Protein AF-A0AAW1CEZ0-F1 (afdb_monomer)

Sequence (153 aa):
MGSNKLREDRSRVAPWKSSVRLGGGIMSSFKKASKVNQKTHRERHQPESRAHLGLLEKKKDYKFRADDYNKKQKVLKKLKILALNRNPDEFDFHMVNSKLVDGKHKDKEKPVDEDTVEQRKLMENRNLTYVAMKRTIESKKVEKLQSNLHLID

Organism: NCBI:txid488301

Structure (mmCIF, N/CA/C/O backbone):
data_AF-A0AAW1CEZ0-F1
#
_entry.id 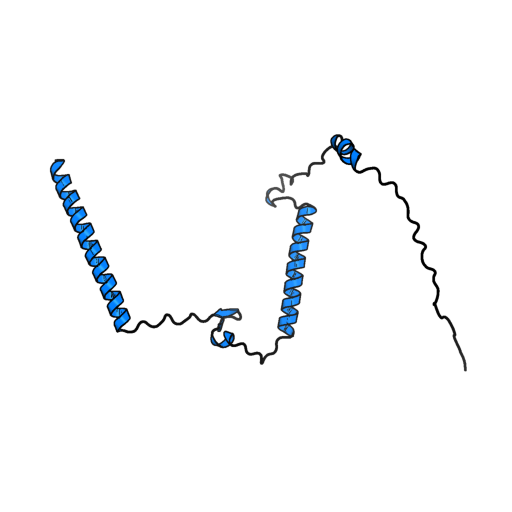  AF-A0AAW1CEZ0-F1
#
loop_
_atom_site.group_PDB
_atom_site.id
_atom_site.type_symbol
_atom_site.label_atom_id
_atom_site.label_alt_id
_atom_site.label_comp_id
_atom_site.label_asym_id
_atom_site.label_entity_id
_atom_site.label_seq_id
_atom_site.pdbx_PDB_ins_code
_atom_site.Cartn_x
_atom_site.Cartn_y
_atom_site.Cartn_z
_atom_site.occupancy
_atom_site.B_iso_or_equiv
_atom_site.auth_seq_id
_atom_site.auth_comp_id
_atom_site.auth_asym_id
_atom_site.auth_atom_id
_atom_site.pdbx_PDB_model_num
ATOM 1 N N . MET A 1 1 ? 58.402 -47.070 -4.960 1.00 42.81 1 MET A N 1
ATOM 2 C CA . MET A 1 1 ? 57.583 -46.672 -6.127 1.00 42.81 1 MET A CA 1
ATOM 3 C C . MET A 1 1 ? 57.000 -45.308 -5.788 1.00 42.81 1 MET A C 1
ATOM 5 O O . MET A 1 1 ? 56.248 -45.227 -4.836 1.00 42.81 1 MET A O 1
ATOM 9 N N . GLY A 1 2 ? 57.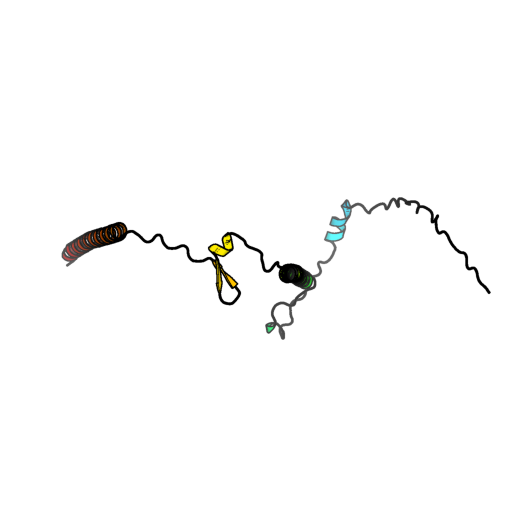588 -44.198 -6.240 1.00 40.84 2 GLY A N 1
ATOM 10 C CA . GLY A 1 2 ? 57.383 -43.638 -7.584 1.00 40.84 2 GLY A CA 1
ATOM 11 C C . GLY A 1 2 ? 56.017 -42.928 -7.601 1.00 40.84 2 GLY A C 1
ATOM 12 O O . GLY A 1 2 ? 55.016 -43.601 -7.428 1.00 40.84 2 GLY A O 1
ATOM 13 N N . SER A 1 3 ? 55.860 -41.612 -7.732 1.00 43.56 3 SER A N 1
ATOM 14 C CA . SER A 1 3 ? 56.754 -40.604 -8.287 1.00 43.56 3 SER A CA 1
ATOM 15 C C . SER A 1 3 ? 56.363 -39.206 -7.805 1.00 43.56 3 SER A C 1
ATOM 17 O O . SER A 1 3 ? 55.190 -38.851 -7.736 1.00 43.56 3 SER A O 1
ATOM 19 N N . ASN A 1 4 ? 57.401 -38.415 -7.554 1.00 44.06 4 ASN A N 1
ATOM 20 C CA . ASN A 1 4 ? 57.415 -36.959 -7.508 1.00 44.06 4 ASN A CA 1
ATOM 21 C C . ASN A 1 4 ? 56.726 -36.345 -8.743 1.00 44.06 4 ASN A C 1
ATOM 23 O O . ASN A 1 4 ? 57.045 -36.734 -9.867 1.00 44.06 4 ASN A O 1
ATOM 27 N N . LYS A 1 5 ? 55.910 -35.303 -8.552 1.00 47.91 5 LYS A N 1
ATOM 28 C CA . LYS A 1 5 ? 55.762 -34.213 -9.532 1.00 47.91 5 LYS A CA 1
ATOM 29 C C . LYS A 1 5 ? 55.701 -32.869 -8.807 1.00 47.91 5 LYS A C 1
ATOM 31 O O . LYS A 1 5 ? 54.694 -32.489 -8.226 1.00 47.91 5 LYS A O 1
ATOM 36 N N . LEU A 1 6 ? 56.845 -32.194 -8.867 1.00 42.22 6 LEU A N 1
ATOM 37 C CA . LEU A 1 6 ? 57.040 -30.759 -8.686 1.00 42.22 6 LEU A CA 1
ATOM 38 C C . LEU A 1 6 ? 56.204 -29.943 -9.687 1.00 42.22 6 LEU A C 1
ATOM 40 O O . LEU A 1 6 ? 55.842 -30.467 -10.743 1.00 42.22 6 LEU A O 1
ATOM 44 N N . ARG A 1 7 ? 56.113 -28.635 -9.389 1.00 39.53 7 ARG A N 1
ATOM 45 C CA . ARG A 1 7 ? 55.745 -27.465 -10.225 1.00 39.53 7 ARG A CA 1
ATOM 46 C C . ARG A 1 7 ? 54.382 -26.868 -9.865 1.00 39.53 7 ARG A C 1
ATOM 48 O O . ARG A 1 7 ? 53.401 -27.584 -9.770 1.00 39.53 7 ARG A O 1
ATOM 55 N N . GLU A 1 8 ? 54.218 -25.564 -9.687 1.00 45.72 8 GLU A N 1
ATOM 56 C CA . GLU A 1 8 ? 55.102 -24.417 -9.913 1.00 45.72 8 GLU A CA 1
ATOM 57 C C . GLU A 1 8 ? 54.487 -23.225 -9.167 1.00 45.72 8 GLU A C 1
ATOM 59 O O . GLU A 1 8 ? 53.291 -22.948 -9.291 1.00 45.72 8 GLU A O 1
ATOM 64 N N . ASP A 1 9 ? 55.323 -22.537 -8.397 1.00 42.41 9 ASP A N 1
ATOM 65 C CA . ASP A 1 9 ? 55.075 -21.208 -7.857 1.00 42.41 9 ASP A CA 1
ATOM 66 C C . ASP A 1 9 ? 54.857 -20.234 -9.029 1.00 42.41 9 ASP A C 1
ATOM 68 O O . ASP A 1 9 ? 55.718 -20.079 -9.896 1.00 42.41 9 ASP A O 1
ATOM 72 N N . ARG A 1 10 ? 53.672 -19.618 -9.094 1.00 43.88 10 ARG A N 1
ATOM 73 C CA . ARG A 1 10 ? 53.350 -18.535 -10.037 1.00 43.88 10 ARG A CA 1
ATOM 74 C C . ARG A 1 10 ? 53.223 -17.213 -9.293 1.00 43.88 10 ARG A C 1
ATOM 76 O O . ARG A 1 10 ? 52.228 -16.502 -9.406 1.00 43.88 10 ARG A O 1
ATOM 83 N N . SER A 1 11 ? 54.264 -16.862 -8.553 1.00 43.88 11 SER A N 1
ATOM 84 C CA . SER A 1 11 ? 54.626 -15.466 -8.353 1.00 43.88 11 SER A CA 1
ATOM 85 C C . SER A 1 11 ? 55.286 -14.921 -9.635 1.00 43.88 11 SER A C 1
ATOM 87 O O . SER A 1 11 ? 56.131 -15.569 -10.243 1.00 43.88 11 SER A O 1
ATOM 89 N N . ARG A 1 12 ? 54.897 -13.695 -10.024 1.00 50.78 12 ARG A N 1
ATOM 90 C CA . ARG A 1 12 ? 55.367 -12.876 -11.170 1.00 50.78 12 ARG A CA 1
ATOM 91 C C . ARG A 1 12 ? 54.645 -13.083 -12.508 1.00 50.78 12 ARG A C 1
ATOM 93 O O . ARG A 1 12 ? 55.136 -13.735 -13.422 1.00 50.78 12 ARG A O 1
ATOM 100 N N . VAL A 1 13 ? 53.561 -12.326 -12.685 1.00 49.22 13 VAL A N 1
ATOM 101 C CA . VAL A 1 13 ? 53.241 -11.730 -13.991 1.00 49.22 13 VAL A CA 1
ATOM 102 C C . VAL A 1 13 ? 53.205 -10.214 -13.802 1.00 49.22 13 VAL A C 1
ATOM 104 O O . VAL A 1 13 ? 52.581 -9.707 -12.875 1.00 49.22 13 VAL A O 1
ATOM 107 N N . ALA A 1 14 ? 53.994 -9.525 -14.621 1.00 49.94 14 ALA A N 1
ATOM 108 C CA . ALA A 1 14 ? 54.367 -8.120 -14.515 1.00 49.94 14 ALA A CA 1
ATOM 109 C C . ALA A 1 14 ? 53.176 -7.136 -14.450 1.00 49.94 14 ALA A C 1
ATOM 111 O O . ALA A 1 14 ? 52.118 -7.413 -15.019 1.00 49.94 14 ALA A O 1
ATOM 112 N N . PRO A 1 15 ? 53.356 -5.946 -13.842 1.00 42.59 15 PRO A N 1
ATOM 113 C CA . PRO A 1 15 ? 52.356 -4.889 -13.893 1.00 42.59 15 PRO A CA 1
ATOM 114 C C . PRO A 1 15 ? 52.172 -4.438 -15.344 1.00 42.59 15 PRO A C 1
ATOM 116 O O . PRO A 1 15 ? 53.120 -3.997 -16.002 1.00 42.59 15 PRO A O 1
ATOM 119 N N . TRP A 1 16 ? 50.945 -4.546 -15.853 1.00 39.56 16 TRP A N 1
ATOM 120 C CA . TRP A 1 16 ? 50.556 -3.902 -17.100 1.00 39.56 16 TRP A CA 1
ATOM 121 C C . TRP A 1 16 ? 50.813 -2.403 -16.963 1.00 39.56 16 TRP A C 1
ATOM 123 O O . TRP A 1 16 ? 50.104 -1.697 -16.250 1.00 39.56 16 TRP A O 1
ATOM 133 N N . LYS A 1 17 ? 51.864 -1.930 -17.640 1.00 42.78 17 LYS A N 1
ATOM 134 C CA . LYS A 1 17 ? 52.126 -0.511 -17.859 1.00 42.78 17 LYS A CA 1
ATOM 135 C C . LYS A 1 17 ? 50.842 0.105 -18.408 1.00 42.78 17 LYS A C 1
ATOM 137 O O . LYS A 1 17 ? 50.414 -0.213 -19.518 1.00 42.78 17 LYS A O 1
ATOM 142 N N . SER A 1 18 ? 50.229 0.975 -17.618 1.00 45.19 18 SER A N 1
ATOM 143 C CA . SER A 1 18 ? 49.176 1.879 -18.049 1.00 45.19 18 SER A CA 1
ATOM 144 C C . SER A 1 18 ? 49.762 2.809 -19.110 1.00 45.19 18 SER A C 1
ATOM 146 O O . SER A 1 18 ? 50.289 3.880 -18.826 1.00 45.19 18 SER A O 1
ATOM 148 N N . SER A 1 19 ? 49.697 2.380 -20.370 1.00 42.53 19 SER A N 1
ATOM 149 C CA . SER A 1 19 ? 49.794 3.301 -21.493 1.00 42.53 19 SER A CA 1
ATOM 150 C C . SER A 1 19 ? 48.592 4.229 -21.378 1.00 42.53 19 SER A C 1
ATOM 152 O O . SER A 1 19 ? 47.457 3.849 -21.680 1.00 42.53 19 SER A O 1
ATOM 154 N N . VAL A 1 20 ? 48.836 5.436 -20.867 1.00 48.59 20 VAL A N 1
ATOM 155 C CA . VAL A 1 20 ? 47.930 6.565 -21.025 1.00 48.59 20 VAL A CA 1
ATOM 156 C C . VAL A 1 20 ? 47.833 6.791 -22.526 1.00 48.59 20 VAL A C 1
ATOM 158 O O . VAL A 1 20 ? 48.641 7.492 -23.131 1.00 48.59 20 VAL A O 1
ATOM 161 N N . ARG A 1 21 ? 46.848 6.147 -23.156 1.00 45.16 21 ARG A N 1
ATOM 162 C CA . ARG A 1 21 ? 46.336 6.613 -24.433 1.00 45.16 21 ARG A CA 1
ATOM 163 C C . ARG A 1 21 ? 45.781 7.999 -24.151 1.00 45.16 21 ARG A C 1
ATOM 165 O O . ARG A 1 21 ? 44.666 8.129 -23.650 1.00 45.16 21 ARG A O 1
ATOM 172 N N . LEU A 1 22 ? 46.564 9.024 -24.479 1.00 48.22 22 LEU A N 1
ATOM 173 C CA . LEU A 1 22 ? 46.055 10.348 -24.806 1.00 48.22 22 LEU A CA 1
ATOM 174 C C . LEU A 1 22 ? 45.181 10.183 -26.054 1.00 48.22 22 LEU A C 1
ATOM 176 O O . LEU A 1 22 ? 45.574 10.480 -27.177 1.00 48.22 22 LEU A O 1
ATOM 180 N N . GLY A 1 23 ? 43.995 9.610 -25.859 1.00 43.91 23 GLY A N 1
ATOM 181 C CA . GLY A 1 23 ? 42.919 9.708 -26.815 1.00 43.91 23 GLY A CA 1
ATOM 182 C C . GLY A 1 23 ? 42.517 11.167 -26.819 1.00 43.91 23 GLY A C 1
ATOM 183 O O . GLY A 1 23 ? 41.791 11.600 -25.926 1.00 43.91 23 GLY A O 1
ATOM 184 N N . GLY A 1 24 ? 43.025 11.921 -27.794 1.00 49.88 24 GLY A N 1
ATOM 185 C CA . GLY A 1 24 ? 42.453 13.196 -28.193 1.00 49.88 24 GLY A CA 1
ATOM 186 C C . GLY A 1 24 ? 40.985 12.957 -28.520 1.00 49.88 24 GLY A C 1
ATOM 187 O O . GLY A 1 24 ? 40.632 12.557 -29.627 1.00 49.88 24 GLY A O 1
ATOM 188 N N . GLY A 1 25 ? 40.132 13.104 -27.509 1.00 52.50 25 GLY A N 1
ATOM 189 C CA . GLY A 1 25 ? 38.698 13.026 -27.667 1.00 52.50 25 GLY A CA 1
ATOM 190 C C . GLY A 1 25 ? 38.296 14.152 -28.599 1.00 52.50 25 GLY A C 1
ATOM 191 O O . GLY A 1 25 ? 38.487 15.319 -28.267 1.00 52.50 25 GLY A O 1
ATOM 192 N N . ILE A 1 26 ? 37.756 13.795 -29.765 1.00 57.16 26 ILE A N 1
ATOM 193 C CA . ILE A 1 26 ? 37.071 14.723 -30.665 1.00 57.16 26 ILE A CA 1
ATOM 194 C C . ILE A 1 26 ? 36.190 15.628 -29.801 1.00 57.16 26 ILE A C 1
ATOM 196 O O . ILE A 1 26 ? 35.283 15.142 -29.112 1.00 57.16 26 ILE A O 1
ATOM 200 N N . MET A 1 27 ? 36.528 16.921 -29.793 1.00 53.84 27 MET A N 1
ATOM 201 C CA . MET A 1 27 ? 35.955 17.914 -28.892 1.00 53.84 27 MET A CA 1
ATOM 202 C C . MET A 1 27 ? 34.427 17.809 -28.882 1.00 53.84 27 MET A C 1
ATOM 204 O O . MET A 1 27 ? 33.762 17.787 -29.921 1.00 53.84 27 MET A O 1
ATOM 208 N N . SER A 1 28 ? 33.854 17.762 -27.680 1.00 63.44 28 SER A N 1
ATOM 209 C CA . SER A 1 28 ? 32.409 17.771 -27.425 1.00 63.44 28 SER A CA 1
ATOM 210 C C . SER A 1 28 ? 31.684 18.992 -28.018 1.00 63.44 28 SER A C 1
ATOM 212 O O . SER A 1 28 ? 30.455 18.977 -28.097 1.00 63.44 28 SER A O 1
ATOM 214 N N . SER A 1 29 ? 32.427 20.007 -28.474 1.00 63.56 29 SER A N 1
ATOM 215 C CA . SER A 1 29 ? 31.938 21.256 -29.061 1.00 63.56 29 SER A CA 1
ATOM 216 C C . SER A 1 29 ? 31.234 21.076 -30.412 1.00 63.56 29 SER A C 1
ATOM 218 O O . SER A 1 29 ? 30.208 21.713 -30.639 1.00 63.56 29 SER A O 1
ATOM 220 N N . PHE A 1 30 ? 31.682 20.161 -31.281 1.00 63.28 30 PHE A N 1
ATOM 221 C CA . PHE A 1 30 ? 31.095 19.988 -32.625 1.00 63.28 30 PHE A CA 1
ATOM 222 C C . PHE A 1 30 ? 30.039 18.876 -32.728 1.00 63.28 30 PHE A C 1
ATOM 224 O O . PHE A 1 30 ? 29.390 18.727 -33.763 1.00 63.28 30 PHE A O 1
ATOM 231 N N . LYS A 1 31 ? 29.791 18.117 -31.648 1.00 67.06 31 LYS A N 1
ATOM 232 C CA . LYS A 1 31 ? 28.789 17.029 -31.637 1.00 67.06 31 LYS A CA 1
ATOM 233 C C . LYS A 1 31 ? 27.360 17.517 -31.858 1.00 67.06 31 LYS A C 1
ATOM 235 O O . LYS A 1 31 ? 26.535 16.775 -32.379 1.00 67.06 31 LYS A O 1
ATOM 240 N N . LYS A 1 32 ? 27.044 18.738 -31.421 1.00 68.12 32 LYS A N 1
ATOM 241 C CA . LYS A 1 32 ? 25.713 19.324 -31.621 1.00 68.12 32 LYS A CA 1
ATOM 242 C C . LYS A 1 32 ? 25.526 19.721 -33.083 1.00 68.12 32 LYS A C 1
ATOM 244 O O . LYS A 1 32 ? 24.539 19.305 -33.674 1.00 68.12 32 LYS A O 1
ATOM 249 N N . ALA A 1 33 ? 26.511 20.404 -33.674 1.00 72.50 33 ALA A N 1
ATOM 250 C CA . ALA A 1 33 ? 26.508 20.811 -35.080 1.00 72.50 33 ALA A CA 1
ATOM 251 C C . ALA A 1 33 ? 26.391 19.617 -36.047 1.00 72.50 33 ALA A C 1
ATOM 253 O O . ALA A 1 33 ? 25.584 19.656 -36.969 1.00 72.50 33 ALA A O 1
ATOM 254 N N . SER A 1 34 ? 27.106 18.512 -35.796 1.00 70.38 34 SER A N 1
ATOM 255 C CA . SER A 1 34 ? 26.985 17.298 -36.622 1.00 70.38 34 SER A CA 1
ATOM 256 C C . SER A 1 34 ? 25.646 16.569 -36.455 1.00 70.38 34 SER A C 1
ATOM 258 O O . SER A 1 34 ? 25.202 15.871 -37.366 1.00 70.38 34 SER A O 1
ATOM 260 N N . LYS A 1 35 ? 24.972 16.745 -35.312 1.00 71.56 35 LYS A N 1
ATOM 261 C CA . LYS A 1 35 ? 23.675 16.125 -35.024 1.00 71.56 35 LYS A CA 1
ATOM 262 C C . LYS A 1 35 ? 22.489 16.906 -35.588 1.00 71.56 35 LYS A C 1
ATOM 264 O O . LYS A 1 35 ? 21.452 16.294 -35.822 1.00 71.56 35 LYS A O 1
ATOM 269 N N . VAL A 1 36 ? 22.648 18.205 -35.864 1.00 72.81 36 VAL A N 1
ATOM 270 C CA . VAL A 1 36 ? 21.626 19.018 -36.555 1.00 72.81 36 VAL A CA 1
ATOM 271 C C . VAL A 1 36 ? 21.308 18.441 -37.940 1.00 72.81 36 VAL A C 1
ATOM 273 O O . VAL A 1 36 ? 20.149 18.413 -38.336 1.00 72.81 36 VAL A O 1
ATOM 276 N N . ASN A 1 37 ? 22.309 17.884 -38.628 1.00 77.44 37 ASN A N 1
ATOM 277 C CA . ASN A 1 37 ? 22.136 17.290 -39.958 1.00 77.44 37 ASN A CA 1
ATOM 278 C C . ASN A 1 37 ? 21.748 15.796 -39.931 1.00 77.44 37 ASN A C 1
ATOM 280 O O . ASN A 1 37 ? 21.568 15.193 -40.989 1.00 77.44 37 ASN A O 1
ATOM 284 N N . GLN A 1 38 ? 21.619 15.163 -38.756 1.00 83.12 38 GLN A N 1
ATOM 285 C CA . GLN A 1 38 ? 21.196 13.762 -38.666 1.00 83.12 38 GLN A CA 1
ATOM 286 C C . GLN A 1 38 ? 19.672 13.633 -38.717 1.00 83.12 38 GLN A C 1
ATOM 288 O O . GLN A 1 38 ? 18.948 14.216 -37.910 1.00 83.12 38 GLN A O 1
ATOM 293 N N . LYS A 1 39 ? 19.179 12.778 -39.618 1.00 85.56 39 LYS A N 1
ATOM 294 C CA . LYS A 1 39 ? 17.754 12.444 -39.698 1.00 85.56 39 LYS A CA 1
ATOM 295 C C . LYS A 1 39 ? 17.295 11.741 -38.419 1.00 85.56 39 LYS A C 1
ATOM 297 O O . LYS A 1 39 ? 17.894 10.761 -37.976 1.00 85.56 39 LYS A O 1
ATOM 302 N N . THR A 1 40 ? 16.189 12.206 -37.848 1.00 87.38 40 THR A N 1
ATOM 303 C CA . THR A 1 40 ? 15.555 11.543 -36.708 1.00 87.38 40 THR A CA 1
ATOM 304 C C . THR A 1 40 ? 14.847 10.269 -37.172 1.00 87.38 40 THR A C 1
ATOM 306 O O . THR A 1 40 ? 13.974 10.286 -38.042 1.00 87.38 40 THR A O 1
ATOM 309 N N . HIS A 1 41 ? 15.227 9.127 -36.598 1.00 88.12 41 HIS A N 1
ATOM 310 C CA . HIS A 1 41 ? 14.544 7.861 -36.852 1.00 88.12 41 HIS A CA 1
ATOM 311 C C . HIS A 1 41 ? 13.284 7.787 -35.987 1.00 88.12 41 HIS A C 1
ATOM 313 O O . HIS A 1 41 ? 13.368 7.795 -34.759 1.00 88.12 41 HIS A O 1
ATOM 319 N N . ARG A 1 42 ? 12.114 7.730 -36.630 1.00 90.94 42 ARG A N 1
ATOM 320 C CA . ARG A 1 42 ? 10.817 7.600 -35.954 1.00 90.94 42 ARG A CA 1
ATOM 321 C C . ARG A 1 42 ? 10.479 6.129 -35.739 1.00 90.94 42 ARG A C 1
ATOM 323 O O . ARG A 1 42 ? 10.764 5.282 -36.586 1.00 90.94 42 ARG A O 1
ATOM 330 N N . GLU A 1 43 ? 9.866 5.834 -34.602 1.00 90.56 43 GLU A N 1
ATOM 331 C CA . GLU A 1 43 ? 9.403 4.488 -34.275 1.00 90.56 43 GLU A CA 1
ATOM 332 C C . GLU A 1 43 ? 8.104 4.170 -35.046 1.00 90.56 43 GLU A C 1
ATOM 334 O O . GLU A 1 43 ? 7.294 5.056 -35.318 1.00 90.56 43 GLU A O 1
ATOM 339 N N . ARG A 1 44 ? 7.916 2.903 -35.441 1.00 91.75 44 ARG A N 1
ATOM 340 C CA . ARG A 1 44 ? 6.718 2.443 -36.170 1.00 91.75 44 ARG A CA 1
ATOM 341 C C . ARG A 1 44 ? 5.574 2.099 -35.210 1.00 91.75 44 ARG A C 1
ATOM 343 O O . ARG A 1 44 ? 5.827 1.528 -34.143 1.00 91.75 44 ARG A O 1
ATOM 350 N N . HIS A 1 45 ? 4.339 2.360 -35.635 1.00 93.12 45 HIS A N 1
ATOM 351 C CA . HIS A 1 45 ? 3.115 1.981 -34.921 1.00 93.12 45 HIS A CA 1
ATOM 352 C C . HIS A 1 45 ? 2.804 0.473 -35.053 1.00 93.12 45 HIS A C 1
ATOM 354 O O . HIS A 1 45 ? 3.475 -0.246 -35.797 1.00 93.12 45 HIS A O 1
ATOM 360 N N . GLN A 1 46 ? 1.829 -0.012 -34.277 1.00 95.25 46 GLN A N 1
ATOM 361 C CA . GLN A 1 46 ? 1.292 -1.378 -34.382 1.00 95.25 46 GLN A CA 1
ATOM 362 C C . GLN A 1 46 ? 0.484 -1.519 -35.687 1.00 95.25 46 GLN A C 1
ATOM 364 O O . GLN A 1 46 ? -0.305 -0.620 -35.961 1.00 95.25 46 GLN A O 1
ATOM 369 N N . PRO A 1 47 ? 0.618 -2.605 -36.477 1.00 95.81 47 PRO A N 1
ATOM 370 C CA . PRO A 1 47 ? -0.213 -2.815 -37.663 1.00 95.81 47 PRO A CA 1
ATOM 371 C C . PRO A 1 47 ? -1.707 -2.820 -37.326 1.00 95.81 47 PRO A C 1
ATOM 373 O O . PRO A 1 47 ? -2.106 -3.401 -36.316 1.00 95.81 47 PRO A O 1
ATOM 376 N N . GLU A 1 48 ? -2.530 -2.239 -38.198 1.00 94.38 48 GLU A N 1
ATOM 377 C CA . GLU A 1 48 ? -3.972 -2.058 -37.960 1.00 94.38 48 GLU A CA 1
ATOM 378 C C . GLU A 1 48 ? -4.711 -3.376 -37.701 1.00 94.38 48 GLU A C 1
ATOM 380 O O . GLU A 1 48 ? -5.519 -3.460 -36.779 1.00 94.38 48 GLU A O 1
ATOM 385 N N . SER A 1 49 ? -4.351 -4.452 -38.407 1.00 96.38 49 SER A N 1
ATOM 386 C CA . SER A 1 49 ? -4.933 -5.785 -38.188 1.00 96.38 49 SER A CA 1
ATOM 387 C C . SER A 1 49 ? -4.706 -6.334 -36.773 1.00 96.38 49 SER A C 1
ATOM 389 O O . SER A 1 49 ? -5.444 -7.204 -36.311 1.00 96.38 49 SER A O 1
ATOM 391 N N . ARG A 1 50 ? -3.696 -5.822 -36.059 1.00 95.38 50 ARG A N 1
ATOM 392 C CA . ARG A 1 50 ? -3.335 -6.199 -34.683 1.00 95.38 50 ARG A CA 1
ATOM 393 C C . ARG A 1 50 ? -3.572 -5.082 -33.670 1.00 95.38 50 ARG A C 1
ATOM 395 O O . ARG A 1 50 ? -3.115 -5.199 -32.535 1.00 95.38 50 ARG A O 1
ATOM 402 N N . ALA A 1 51 ? -4.290 -4.022 -34.041 1.00 92.81 51 ALA A N 1
ATOM 403 C CA . ALA A 1 51 ? -4.587 -2.913 -33.136 1.00 92.81 51 ALA A CA 1
ATOM 404 C C . ALA A 1 51 ? -5.353 -3.366 -31.877 1.00 92.81 51 ALA A C 1
ATOM 406 O O . ALA A 1 51 ? -5.154 -2.810 -30.800 1.00 92.81 51 ALA A O 1
ATOM 407 N N . HIS A 1 52 ? -6.150 -4.436 -31.984 1.00 95.69 52 HIS A N 1
ATOM 408 C CA . HIS A 1 52 ? -6.886 -5.038 -30.867 1.00 95.69 52 HIS A CA 1
ATOM 409 C C . HIS A 1 52 ? -5.989 -5.584 -29.736 1.00 95.69 52 HIS A C 1
ATOM 411 O O . HIS A 1 52 ? -6.462 -5.741 -28.616 1.00 95.69 52 HIS A O 1
ATOM 417 N N . LEU A 1 53 ? -4.701 -5.852 -29.996 1.00 94.50 53 LEU A N 1
ATOM 418 C CA . LEU A 1 53 ? -3.735 -6.320 -28.986 1.00 94.50 53 LEU A CA 1
ATOM 419 C C . LEU A 1 53 ? -3.131 -5.175 -28.155 1.00 94.50 53 LEU A C 1
ATOM 421 O O . LEU A 1 53 ? -2.317 -5.419 -27.265 1.00 94.50 53 LEU A O 1
ATOM 425 N N . GLY A 1 54 ? -3.498 -3.928 -28.456 1.00 93.62 54 GLY A N 1
ATOM 426 C CA . GLY A 1 54 ? -2.939 -2.740 -27.826 1.00 93.62 54 GLY A CA 1
ATOM 427 C C . GLY A 1 54 ? -1.600 -2.305 -28.427 1.00 93.62 54 GLY A C 1
ATOM 428 O O . GLY A 1 54 ? -1.244 -2.639 -29.564 1.00 93.62 54 GLY A O 1
ATOM 429 N N . LEU A 1 55 ? -0.861 -1.495 -27.663 1.00 92.69 55 LEU A N 1
ATOM 430 C CA . LEU A 1 55 ? 0.383 -0.877 -28.117 1.00 92.69 55 LEU A CA 1
ATOM 431 C C . LEU A 1 55 ? 1.482 -1.928 -28.337 1.00 92.69 55 LEU A C 1
ATOM 433 O O . LEU A 1 55 ? 1.707 -2.809 -27.509 1.00 92.69 55 LEU A O 1
ATOM 437 N N . LEU A 1 56 ? 2.216 -1.795 -29.446 1.00 95.06 56 LEU A N 1
ATOM 438 C CA . LEU A 1 56 ? 3.354 -2.660 -29.750 1.00 95.06 56 LEU A CA 1
ATOM 439 C C . LEU A 1 56 ? 4.553 -2.309 -28.867 1.00 95.06 56 LEU A C 1
ATOM 441 O O . LEU A 1 56 ? 5.250 -1.331 -29.149 1.00 95.06 56 LEU A O 1
ATOM 445 N N . GLU A 1 57 ? 4.813 -3.146 -27.864 1.00 94.38 57 GLU A N 1
ATOM 446 C CA . GLU A 1 57 ? 5.950 -3.016 -26.950 1.00 94.38 57 GLU A CA 1
ATOM 447 C C . GLU A 1 57 ? 7.277 -2.868 -27.713 1.00 94.38 57 GLU A C 1
ATOM 449 O O . GLU A 1 57 ? 7.604 -3.658 -28.608 1.00 94.38 57 GLU A O 1
ATOM 454 N N . LYS A 1 58 ? 8.066 -1.852 -27.355 1.00 95.44 58 LYS A N 1
ATOM 455 C CA . LYS A 1 58 ? 9.412 -1.629 -27.896 1.00 95.44 58 LYS A CA 1
ATOM 456 C C . LYS A 1 58 ? 10.475 -1.990 -26.869 1.00 95.44 58 LYS A C 1
ATOM 458 O O . LYS A 1 58 ? 10.210 -2.293 -25.710 1.00 95.44 58 LYS A O 1
ATOM 463 N N . LYS A 1 59 ? 11.748 -1.904 -27.272 1.00 96.00 59 LYS A N 1
ATOM 464 C CA . LYS A 1 59 ? 12.871 -2.265 -26.391 1.00 96.00 59 LYS A CA 1
ATOM 465 C C . LYS A 1 59 ? 12.907 -1.456 -25.088 1.00 96.00 59 LYS A C 1
ATOM 467 O O . LYS A 1 59 ? 13.399 -1.970 -24.087 1.00 96.00 59 LYS A O 1
ATOM 472 N N . LYS A 1 60 ? 12.441 -0.202 -25.101 1.00 96.12 60 LYS A N 1
ATOM 473 C CA . LYS A 1 60 ? 12.357 0.639 -23.896 1.00 96.12 60 LYS A CA 1
ATOM 474 C C . LYS A 1 60 ? 11.314 0.085 -22.925 1.00 96.12 60 LYS A C 1
ATOM 476 O O . LYS A 1 60 ? 11.647 -0.169 -21.774 1.00 96.12 60 LYS A O 1
ATOM 481 N N . ASP A 1 61 ? 10.121 -0.203 -23.424 1.00 97.00 61 ASP A N 1
ATOM 482 C CA . ASP A 1 61 ? 9.013 -0.765 -22.648 1.00 97.00 61 ASP A CA 1
ATOM 483 C C . ASP A 1 61 ? 9.377 -2.143 -22.074 1.00 97.00 61 ASP A C 1
ATOM 485 O O . ASP A 1 61 ? 9.197 -2.386 -20.882 1.00 97.00 61 ASP A O 1
ATOM 489 N N . TYR A 1 62 ? 10.027 -2.994 -22.880 1.00 96.81 62 TYR A N 1
ATOM 490 C CA . TYR A 1 62 ? 10.579 -4.275 -22.428 1.00 96.81 62 TYR A CA 1
ATOM 491 C C . TYR A 1 62 ? 11.517 -4.118 -21.238 1.00 96.81 62 TYR A C 1
ATOM 493 O O . TYR A 1 62 ? 11.450 -4.896 -20.289 1.00 96.81 62 TYR A O 1
ATOM 501 N N . LYS A 1 63 ? 12.419 -3.129 -21.283 1.00 98.25 63 LYS A N 1
ATOM 502 C CA . LYS A 1 63 ? 13.354 -2.886 -20.180 1.00 98.25 63 LYS A CA 1
ATOM 503 C C . LYS A 1 63 ? 12.594 -2.509 -18.913 1.00 98.25 63 LYS A C 1
ATOM 505 O O . LYS A 1 63 ? 12.847 -3.115 -17.880 1.00 98.25 63 LYS A O 1
ATOM 510 N N . PHE A 1 64 ? 11.622 -1.601 -19.005 1.00 98.00 64 PHE A N 1
ATOM 511 C CA . PHE A 1 64 ? 10.800 -1.229 -17.852 1.00 98.00 64 PHE A CA 1
ATOM 512 C C . PHE A 1 64 ? 10.035 -2.423 -17.274 1.00 98.00 64 PHE A C 1
ATOM 514 O O . PHE A 1 64 ? 10.055 -2.633 -16.061 1.00 98.00 64 PHE A O 1
ATOM 521 N N . ARG A 1 65 ? 9.430 -3.252 -18.130 1.00 98.00 65 ARG A N 1
ATOM 522 C CA . ARG A 1 65 ? 8.715 -4.463 -17.712 1.00 98.00 65 ARG A CA 1
ATOM 523 C C . ARG A 1 65 ? 9.643 -5.498 -17.072 1.00 98.00 65 ARG A C 1
ATOM 525 O O . ARG A 1 65 ? 9.304 -6.072 -16.039 1.00 98.00 65 ARG A O 1
ATOM 532 N N . ALA A 1 66 ? 10.815 -5.734 -17.659 1.00 98.31 66 ALA A N 1
ATOM 533 C CA . ALA A 1 66 ? 11.804 -6.665 -17.124 1.00 98.31 66 ALA A CA 1
ATOM 534 C C . ALA A 1 66 ? 12.356 -6.189 -15.771 1.00 98.31 66 ALA A C 1
ATOM 536 O O . ALA A 1 66 ? 12.502 -6.990 -14.848 1.00 98.31 66 ALA A O 1
ATOM 537 N N . ASP A 1 67 ? 12.623 -4.891 -15.630 1.00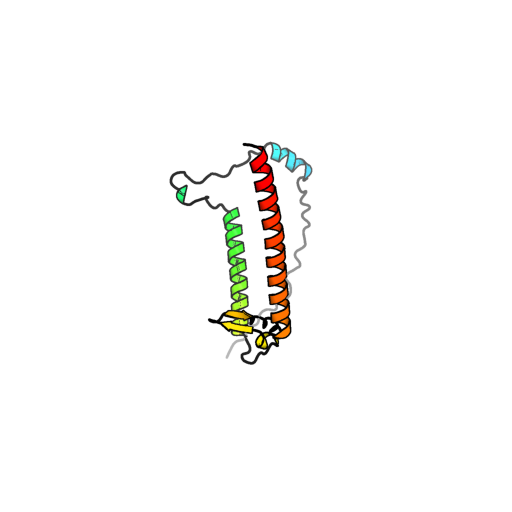 98.31 67 ASP A N 1
ATOM 538 C CA . ASP A 1 67 ? 13.107 -4.305 -14.382 1.00 98.31 67 ASP A CA 1
ATOM 539 C C . ASP A 1 67 ? 12.056 -4.394 -13.270 1.00 98.31 67 ASP A C 1
ATOM 541 O O . ASP A 1 67 ? 12.392 -4.775 -12.147 1.00 98.31 67 ASP A O 1
ATOM 545 N N . ASP A 1 68 ? 10.788 -4.101 -13.569 1.00 98.50 68 ASP A N 1
ATOM 546 C CA . ASP A 1 68 ? 9.674 -4.274 -12.629 1.00 98.50 68 ASP A CA 1
ATOM 547 C C . ASP A 1 68 ? 9.518 -5.739 -12.189 1.00 98.50 68 ASP A C 1
ATOM 549 O O . ASP A 1 68 ? 9.503 -6.034 -10.989 1.00 98.50 68 ASP A O 1
ATOM 553 N N . TYR A 1 69 ? 9.508 -6.676 -13.142 1.00 98.56 69 TYR A N 1
ATOM 554 C CA . TYR A 1 69 ? 9.448 -8.107 -12.846 1.00 98.56 69 TYR A CA 1
ATOM 555 C C . TYR A 1 69 ? 10.606 -8.542 -11.940 1.00 98.56 69 TYR A C 1
ATOM 557 O O . TYR A 1 69 ? 10.392 -9.164 -10.899 1.00 98.56 69 TYR A O 1
ATOM 565 N N . ASN A 1 70 ? 11.837 -8.153 -12.278 1.00 98.38 70 ASN A N 1
ATOM 566 C CA . ASN A 1 70 ? 13.019 -8.495 -11.494 1.00 98.38 70 ASN A CA 1
ATOM 567 C C . ASN A 1 70 ? 12.984 -7.885 -10.086 1.00 98.38 70 ASN A C 1
ATOM 569 O O . ASN A 1 70 ? 13.427 -8.528 -9.132 1.00 98.38 70 ASN A O 1
ATOM 573 N N . LYS A 1 71 ? 12.450 -6.667 -9.920 1.00 98.44 71 LYS A N 1
ATOM 574 C CA . LYS A 1 71 ? 12.235 -6.059 -8.596 1.00 98.44 71 LYS A CA 1
ATOM 575 C C . LYS A 1 71 ? 11.249 -6.884 -7.771 1.00 98.44 71 LYS A C 1
ATOM 577 O O . LYS A 1 71 ? 11.575 -7.247 -6.641 1.00 98.44 71 LYS A O 1
ATOM 582 N N . LYS A 1 72 ? 10.100 -7.250 -8.345 1.00 98.50 72 LYS A N 1
ATOM 583 C CA . LYS A 1 72 ? 9.085 -8.084 -7.678 1.00 98.50 72 LYS A CA 1
ATOM 584 C C . LYS A 1 72 ? 9.644 -9.454 -7.290 1.00 98.50 72 LYS A C 1
ATOM 586 O O . LYS A 1 72 ? 9.504 -9.865 -6.142 1.00 98.50 72 LYS A O 1
ATOM 591 N N . GLN A 1 73 ? 10.371 -10.116 -8.189 1.00 98.38 73 GLN A N 1
ATOM 592 C CA . GLN A 1 73 ? 11.011 -11.406 -7.905 1.00 98.38 73 GLN A CA 1
ATOM 593 C C . GLN A 1 73 ? 12.050 -11.316 -6.780 1.00 98.38 73 GLN A C 1
ATOM 595 O O . GLN A 1 73 ? 12.105 -12.188 -5.913 1.00 98.38 73 GLN A O 1
ATOM 600 N N . LYS A 1 74 ? 12.847 -10.240 -6.735 1.00 98.31 74 LYS A N 1
ATOM 601 C CA . LYS A 1 74 ? 13.787 -10.002 -5.627 1.00 98.31 74 LYS A CA 1
ATOM 602 C C . LYS A 1 74 ? 13.064 -9.856 -4.287 1.00 98.31 74 LYS A C 1
ATOM 604 O O . LYS A 1 74 ? 13.534 -10.414 -3.299 1.00 98.31 74 LYS A O 1
ATOM 609 N N . VAL A 1 75 ? 11.941 -9.136 -4.247 1.00 98.38 75 VAL A N 1
ATOM 610 C CA . VAL A 1 75 ? 11.127 -8.982 -3.028 1.00 98.38 75 VAL A CA 1
ATOM 611 C C . VAL A 1 75 ? 10.545 -10.327 -2.596 1.00 98.38 75 VAL A C 1
ATOM 613 O O . VAL A 1 75 ? 10.742 -10.724 -1.451 1.00 98.38 75 VAL A O 1
ATOM 616 N N . LEU A 1 76 ? 9.928 -11.076 -3.512 1.00 98.25 76 LEU A N 1
ATOM 617 C CA . LEU A 1 76 ? 9.365 -12.399 -3.220 1.00 98.25 76 LEU A CA 1
ATOM 618 C C . LEU A 1 76 ? 10.422 -13.376 -2.694 1.00 98.25 76 LEU A C 1
ATOM 620 O O . LEU A 1 76 ? 10.174 -14.088 -1.723 1.00 98.25 76 LEU A O 1
ATOM 624 N N . LYS A 1 77 ? 11.628 -13.374 -3.275 1.00 98.25 77 LYS A N 1
ATOM 625 C CA . LYS A 1 77 ? 12.737 -14.206 -2.790 1.00 98.25 77 LYS A CA 1
ATOM 626 C C . LYS A 1 77 ? 13.129 -13.853 -1.354 1.00 98.25 77 LYS A C 1
ATOM 628 O O . LYS A 1 77 ? 13.347 -14.758 -0.555 1.00 98.25 77 LYS A O 1
ATOM 633 N N . LYS A 1 78 ? 13.200 -12.560 -1.017 1.00 98.25 78 LYS A N 1
ATOM 634 C CA . LYS A 1 78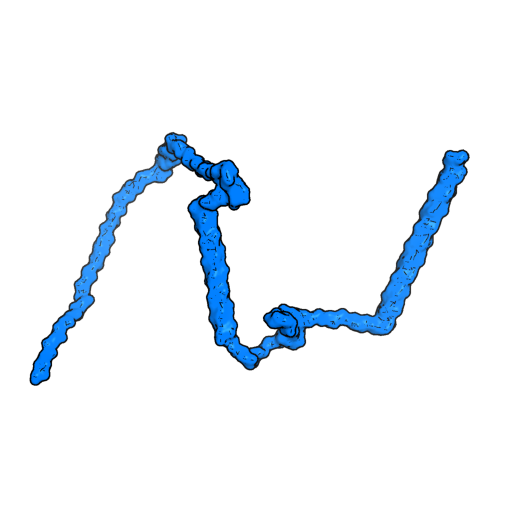 ? 13.486 -12.111 0.355 1.00 98.25 78 LYS A CA 1
ATOM 635 C C . LYS A 1 78 ? 12.386 -12.541 1.324 1.00 98.25 78 LYS A C 1
ATOM 637 O O . LYS A 1 78 ? 12.703 -13.122 2.353 1.00 98.25 78 LYS A O 1
ATOM 642 N N . LEU A 1 79 ? 11.118 -12.325 0.969 1.00 97.69 79 LEU A N 1
ATOM 643 C CA . LEU A 1 79 ? 9.975 -12.742 1.788 1.00 97.69 79 LEU A CA 1
ATOM 644 C C . LEU A 1 79 ? 9.961 -14.256 2.020 1.00 97.69 79 LEU A C 1
ATOM 646 O O . LEU A 1 79 ? 9.708 -14.692 3.135 1.00 97.69 79 LEU A O 1
ATOM 650 N N . LYS A 1 80 ? 10.308 -15.059 1.006 1.00 97.88 80 LYS A N 1
ATOM 651 C CA . LYS A 1 80 ? 10.420 -16.516 1.145 1.00 97.88 80 LYS A CA 1
ATOM 652 C C . LYS A 1 80 ? 11.500 -16.920 2.150 1.00 97.88 80 LYS A C 1
ATOM 654 O O . LYS A 1 80 ? 11.267 -17.813 2.952 1.00 97.88 80 LYS A O 1
ATOM 659 N N . ILE A 1 81 ? 12.665 -16.272 2.114 1.00 97.81 81 ILE A N 1
ATOM 660 C CA . ILE A 1 81 ? 13.749 -16.540 3.073 1.00 97.81 81 ILE A CA 1
ATOM 661 C C . ILE A 1 81 ? 13.317 -16.144 4.490 1.00 97.81 81 ILE A C 1
ATOM 663 O O . ILE A 1 81 ? 13.513 -16.921 5.415 1.00 97.81 81 ILE A O 1
ATOM 667 N N . LEU A 1 82 ? 12.688 -14.976 4.655 1.00 96.31 82 LEU A N 1
ATOM 668 C CA . LEU A 1 82 ? 12.170 -14.528 5.951 1.00 96.31 82 LEU A CA 1
ATOM 669 C C . LEU A 1 82 ? 11.107 -15.485 6.505 1.00 96.31 82 LEU A C 1
ATOM 671 O O . LEU A 1 82 ? 11.159 -15.829 7.677 1.00 96.31 82 LEU A O 1
ATOM 675 N N . ALA A 1 83 ? 10.191 -15.960 5.658 1.00 95.25 83 ALA A N 1
ATOM 676 C CA . ALA A 1 83 ? 9.169 -16.924 6.055 1.00 95.25 83 ALA A CA 1
ATOM 677 C C . ALA A 1 83 ? 9.764 -18.285 6.458 1.00 95.25 83 ALA A C 1
ATOM 679 O O . ALA A 1 83 ? 9.280 -18.898 7.402 1.00 95.25 83 ALA A O 1
ATOM 680 N N . LEU A 1 84 ? 10.816 -18.750 5.769 1.00 96.44 84 LEU A N 1
ATOM 681 C CA . LEU A 1 84 ? 11.518 -19.996 6.111 1.00 96.44 84 LEU A CA 1
ATOM 682 C C . LEU A 1 84 ? 12.307 -19.887 7.419 1.00 96.44 84 LEU A C 1
ATOM 684 O O . LEU A 1 84 ? 12.384 -20.855 8.163 1.00 96.44 84 LEU A O 1
ATOM 688 N N . ASN A 1 85 ? 12.881 -18.716 7.692 1.00 95.94 85 ASN A N 1
ATOM 689 C CA . ASN A 1 85 ? 13.681 -18.455 8.888 1.00 95.94 85 ASN A CA 1
ATOM 690 C C . ASN A 1 85 ? 12.845 -17.922 10.067 1.00 95.94 85 ASN A C 1
ATOM 692 O O . ASN A 1 85 ? 13.419 -17.411 11.028 1.00 95.94 85 ASN A O 1
ATOM 696 N N . ARG A 1 86 ? 11.509 -17.977 9.993 1.00 94.88 86 ARG A N 1
ATOM 697 C CA . ARG A 1 86 ? 10.629 -17.490 11.059 1.00 94.88 86 ARG A CA 1
ATOM 698 C C . ARG A 1 86 ? 10.794 -18.348 12.316 1.00 94.88 86 ARG A C 1
ATOM 700 O O . ARG A 1 86 ? 10.694 -19.571 12.245 1.00 94.88 86 ARG A O 1
ATOM 707 N N . ASN A 1 87 ? 10.975 -17.699 13.465 1.00 95.69 87 ASN A N 1
ATOM 708 C CA . ASN A 1 87 ? 10.950 -18.368 14.761 1.00 95.69 87 ASN A CA 1
ATOM 709 C C . ASN A 1 87 ? 9.483 -18.628 15.175 1.00 95.69 87 ASN A C 1
ATOM 711 O O . ASN A 1 87 ? 8.716 -17.667 15.255 1.00 95.69 87 ASN A O 1
ATOM 715 N N . PRO A 1 88 ? 9.057 -19.883 15.419 1.00 92.56 88 PRO A N 1
ATOM 716 C CA . PRO A 1 88 ? 7.688 -20.176 15.848 1.00 92.56 88 PRO A CA 1
ATOM 717 C C . PRO A 1 88 ? 7.327 -19.546 17.200 1.00 92.56 88 PRO A C 1
ATOM 719 O O . PRO A 1 88 ? 6.161 -19.213 17.402 1.00 92.56 88 PRO A O 1
ATOM 722 N N . ASP A 1 89 ? 8.314 -19.319 18.068 1.00 94.62 89 ASP A N 1
ATOM 723 C CA . ASP A 1 89 ? 8.115 -18.804 19.427 1.00 94.62 89 ASP A CA 1
ATOM 724 C C . ASP A 1 89 ? 8.256 -17.273 19.518 1.00 94.62 89 ASP A C 1
ATOM 726 O O . ASP A 1 89 ? 8.327 -16.709 20.611 1.00 94.62 89 ASP A O 1
ATOM 730 N N . GLU A 1 90 ? 8.344 -16.566 18.383 1.00 93.31 90 GLU A N 1
ATOM 731 C CA . GLU A 1 90 ? 8.459 -15.107 18.401 1.00 93.31 90 GLU A CA 1
ATOM 732 C C . GLU A 1 90 ? 7.170 -14.434 18.891 1.00 93.31 90 GLU A C 1
ATOM 734 O O . GLU A 1 90 ? 6.063 -14.764 18.457 1.00 93.31 90 GLU A O 1
ATOM 739 N N . PHE A 1 91 ? 7.332 -13.447 19.773 1.00 94.19 91 PHE A N 1
ATOM 740 C CA . PHE A 1 91 ? 6.239 -12.647 20.310 1.00 94.19 91 PHE A CA 1
ATOM 741 C C . PHE A 1 91 ? 6.533 -11.153 20.146 1.00 94.19 91 PHE A C 1
ATOM 743 O O . PHE A 1 91 ? 7.541 -10.648 20.640 1.00 94.19 91 PHE A O 1
ATOM 750 N N . ASP A 1 92 ? 5.619 -10.448 19.481 1.00 92.25 92 ASP A N 1
ATOM 751 C CA . ASP A 1 92 ? 5.560 -8.987 19.424 1.00 92.25 92 ASP A CA 1
ATOM 752 C C . ASP A 1 92 ? 4.316 -8.519 20.194 1.00 92.25 92 ASP A C 1
ATOM 754 O O . ASP A 1 92 ? 3.245 -9.118 20.076 1.00 92.25 92 ASP A O 1
ATOM 758 N N . PHE A 1 93 ? 4.414 -7.429 20.955 1.00 92.69 93 PHE A N 1
ATOM 759 C CA . PHE A 1 93 ? 3.284 -6.870 21.703 1.00 92.69 93 PHE A CA 1
ATOM 760 C C . PHE A 1 93 ? 2.081 -6.517 20.805 1.00 92.69 93 PHE A C 1
ATOM 762 O O . PHE A 1 93 ? 0.935 -6.587 21.252 1.00 92.69 93 PHE A O 1
ATOM 769 N N . HIS A 1 94 ? 2.300 -6.224 19.518 1.00 89.94 94 HIS A N 1
ATOM 770 C CA . HIS A 1 94 ? 1.226 -5.994 18.545 1.00 89.94 94 HIS A CA 1
ATOM 771 C C . HIS A 1 94 ? 0.404 -7.256 18.237 1.00 89.94 94 HIS A C 1
ATOM 773 O O . HIS A 1 94 ? -0.729 -7.153 17.761 1.00 89.94 94 HIS A O 1
ATOM 779 N N . MET A 1 95 ? 0.910 -8.455 18.547 1.00 89.94 95 MET A N 1
ATOM 780 C CA . MET A 1 95 ? 0.150 -9.706 18.422 1.00 89.94 95 MET A CA 1
ATOM 781 C C . MET A 1 95 ? -1.042 -9.758 19.389 1.00 89.94 95 MET A C 1
ATOM 783 O O . MET A 1 95 ? -2.033 -10.419 19.094 1.00 89.94 95 MET A O 1
ATOM 787 N N . VAL A 1 96 ? -1.007 -9.013 20.502 1.00 89.81 96 VAL A N 1
ATOM 788 C CA . VAL A 1 96 ? -2.137 -8.909 21.446 1.00 89.81 96 VAL A CA 1
ATOM 789 C C . VAL A 1 96 ? -3.325 -8.181 20.810 1.00 89.81 96 VAL A C 1
ATOM 791 O O . VAL A 1 96 ? -4.480 -8.575 20.994 1.00 89.81 96 VAL A O 1
ATOM 794 N N . ASN A 1 97 ? -3.037 -7.153 20.010 1.00 89.94 97 ASN A N 1
ATOM 795 C CA . ASN A 1 97 ? -4.029 -6.283 19.378 1.00 89.94 97 ASN A CA 1
ATOM 796 C C . ASN A 1 97 ? -4.334 -6.661 17.925 1.00 89.94 97 ASN A C 1
ATOM 798 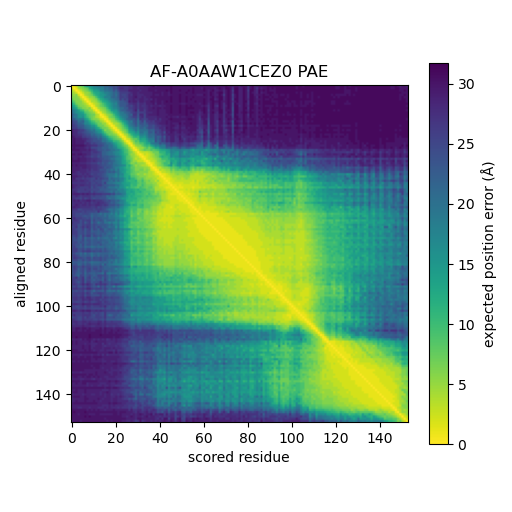O O . ASN A 1 97 ? -5.158 -6.010 17.295 1.00 89.94 97 ASN A O 1
ATOM 802 N N . SER A 1 98 ? -3.716 -7.709 17.385 1.00 91.06 98 SER A N 1
ATOM 803 C CA . SER A 1 98 ? -3.989 -8.215 16.039 1.00 91.06 98 SER A CA 1
ATOM 804 C C . SER A 1 98 ? -4.542 -9.637 16.093 1.00 91.06 98 SER A C 1
ATOM 806 O O . SER A 1 98 ? -4.452 -10.340 17.099 1.00 91.06 98 SER A O 1
ATOM 808 N N . LYS A 1 99 ? -5.212 -10.052 15.022 1.00 90.44 99 LYS A N 1
ATOM 809 C CA . LYS A 1 99 ? -5.747 -11.402 14.844 1.00 90.44 99 LYS A CA 1
ATOM 810 C C . LYS A 1 99 ? -5.425 -11.905 13.444 1.00 90.44 99 LYS A C 1
ATOM 812 O O . LYS A 1 99 ? -5.372 -11.133 12.487 1.00 90.44 99 LYS A O 1
ATOM 817 N N . LEU A 1 100 ? -5.230 -13.211 13.315 1.00 90.88 100 LEU A N 1
ATOM 818 C CA . LEU A 1 100 ? -5.090 -13.861 12.018 1.00 90.88 100 LEU A CA 1
ATOM 819 C C . LEU A 1 100 ? -6.482 -14.279 11.532 1.00 90.88 100 LEU A C 1
ATOM 821 O O . LEU A 1 100 ? -7.159 -15.055 12.198 1.00 90.88 100 LEU A O 1
ATOM 825 N N . VAL A 1 101 ? -6.922 -13.752 10.389 1.00 90.94 101 VAL A N 1
ATOM 826 C CA . VAL A 1 101 ? -8.195 -14.119 9.747 1.00 90.94 101 VAL A CA 1
ATOM 827 C C . VAL A 1 101 ? -7.871 -14.626 8.349 1.00 90.94 101 VAL A C 1
ATOM 829 O O . VAL A 1 101 ? -7.268 -13.895 7.563 1.00 90.94 101 VAL A O 1
ATOM 832 N N . ASP A 1 102 ? -8.213 -15.881 8.058 1.00 91.12 102 ASP A N 1
ATOM 833 C CA . ASP A 1 102 ? -7.918 -16.554 6.781 1.00 91.12 102 ASP A CA 1
ATOM 834 C C . ASP A 1 102 ? -6.432 -16.480 6.376 1.00 91.12 102 ASP A C 1
ATOM 836 O O . ASP A 1 102 ? -6.079 -16.267 5.215 1.00 91.12 102 ASP A O 1
ATOM 840 N N . GLY A 1 103 ? -5.532 -16.580 7.361 1.00 87.81 103 GLY A N 1
ATOM 841 C CA . GLY A 1 103 ? -4.085 -16.497 7.140 1.00 87.81 103 GLY A CA 1
ATOM 842 C C . GLY A 1 103 ? -3.548 -15.086 6.863 1.00 87.81 103 GLY A C 1
ATOM 843 O O . GLY A 1 103 ? -2.369 -14.943 6.549 1.00 87.81 103 GLY A O 1
ATOM 844 N N . LYS A 1 104 ? -4.370 -14.035 6.989 1.00 91.06 104 LYS A N 1
ATOM 845 C CA . LYS A 1 104 ? -3.946 -12.630 6.874 1.00 91.06 104 LYS A CA 1
ATOM 846 C C . LYS A 1 104 ? -4.060 -11.922 8.220 1.00 91.06 104 LYS A C 1
ATOM 848 O O . LYS A 1 104 ? -5.078 -12.039 8.903 1.00 91.06 104 LYS A O 1
ATOM 853 N N . HIS A 1 105 ? -3.027 -11.169 8.592 1.00 90.50 105 HIS A N 1
ATOM 854 C CA . HIS A 1 105 ? -3.068 -10.332 9.789 1.00 90.50 105 HIS A CA 1
ATOM 855 C C . HIS A 1 105 ? -4.064 -9.191 9.589 1.00 90.50 105 HIS A C 1
ATOM 857 O O . HIS A 1 105 ? -4.001 -8.461 8.599 1.00 90.50 105 HIS A O 1
ATOM 863 N N . LYS A 1 106 ? -4.989 -9.061 10.535 1.00 90.94 106 LYS A N 1
ATOM 864 C CA . LYS A 1 106 ? -5.898 -7.929 10.661 1.00 90.94 106 LYS A CA 1
ATOM 865 C C . LYS A 1 106 ? -5.778 -7.388 12.072 1.00 90.94 106 LYS A C 1
ATOM 867 O O . LYS A 1 106 ? -5.777 -8.163 13.031 1.00 90.94 106 LYS A O 1
ATOM 872 N N . ASP A 1 107 ? -5.716 -6.075 12.200 1.00 90.25 107 ASP A N 1
ATOM 873 C CA . ASP A 1 107 ? -5.793 -5.449 13.511 1.00 90.25 107 ASP A CA 1
ATOM 874 C C . ASP A 1 107 ? -7.176 -5.714 14.108 1.00 90.25 107 ASP A C 1
ATOM 876 O O . ASP A 1 107 ? -8.187 -5.794 13.398 1.00 90.25 107 ASP A O 1
ATOM 880 N N . LYS A 1 108 ? -7.226 -5.924 15.422 1.00 85.50 108 LYS A N 1
ATOM 881 C CA . LYS A 1 108 ? -8.495 -5.919 16.137 1.00 85.50 108 LYS A CA 1
ATOM 882 C C . LYS A 1 108 ? -9.030 -4.498 16.052 1.00 85.50 108 LYS A C 1
ATOM 884 O O . LYS A 1 108 ? -8.290 -3.533 16.251 1.00 85.50 108 LYS A O 1
ATOM 889 N N . GLU A 1 109 ? -10.313 -4.379 15.739 1.00 80.94 109 GLU A N 1
ATOM 890 C CA . GLU A 1 109 ? -10.992 -3.102 15.884 1.00 80.94 109 GLU A CA 1
ATOM 891 C C . GLU A 1 109 ? -10.812 -2.666 17.333 1.00 80.94 109 GLU A C 1
ATOM 893 O O . GLU A 1 109 ? -11.014 -3.459 18.261 1.00 80.94 109 GLU A O 1
ATOM 898 N N . LYS A 1 110 ? -10.340 -1.431 17.518 1.00 75.50 110 LYS A N 1
ATOM 899 C CA . LYS A 1 110 ? -10.316 -0.845 18.851 1.00 75.50 110 LYS A CA 1
ATOM 900 C C . LYS A 1 110 ? -11.751 -0.909 19.365 1.00 75.50 110 LYS A C 1
ATOM 902 O O . LYS A 1 110 ? -12.649 -0.581 18.581 1.00 75.50 110 LYS A O 1
ATOM 907 N N . PRO A 1 111 ? -11.980 -1.335 20.618 1.00 70.75 111 PRO A N 1
ATOM 908 C CA . PRO A 1 111 ? -13.293 -1.146 21.201 1.00 70.75 111 PRO A CA 1
ATOM 909 C C . PRO A 1 111 ? -13.624 0.333 21.012 1.00 70.75 111 PRO A C 1
ATOM 911 O O . PRO A 1 111 ? -12.819 1.200 21.359 1.00 70.75 111 PRO A O 1
ATOM 914 N N . VAL A 1 112 ? -14.747 0.612 20.349 1.00 69.69 112 VAL A N 1
ATOM 915 C CA . VAL A 1 112 ? -15.359 1.934 20.458 1.00 69.69 112 VAL A CA 1
ATOM 916 C C . VAL A 1 112 ? -15.520 2.118 21.954 1.00 69.69 112 VAL A C 1
ATOM 918 O O . VAL A 1 112 ? -16.085 1.216 22.574 1.00 69.69 112 VAL A O 1
ATOM 921 N N . ASP A 1 113 ? -14.932 3.174 22.524 1.00 70.12 113 ASP A N 1
ATOM 922 C CA . ASP A 1 113 ? -15.087 3.466 23.948 1.00 70.12 113 ASP A CA 1
ATOM 923 C C . ASP A 1 113 ? -16.571 3.291 24.259 1.00 70.12 113 ASP A C 1
ATOM 925 O O . ASP A 1 113 ? -17.410 3.970 23.661 1.00 70.12 113 ASP A O 1
ATOM 929 N N . GLU A 1 114 ? -16.915 2.266 25.044 1.00 67.50 114 GLU A N 1
ATOM 930 C CA . GLU A 1 114 ? -18.314 1.971 25.301 1.00 67.50 114 GLU A CA 1
ATOM 931 C C . GLU A 1 114 ? -18.837 3.151 26.104 1.00 67.50 114 GLU A C 1
ATOM 933 O O . GLU A 1 114 ? -18.568 3.262 27.301 1.00 67.50 114 GLU A O 1
ATOM 938 N N . ASP A 1 115 ? -19.529 4.065 25.418 1.00 73.81 115 ASP A N 1
ATOM 939 C CA . ASP A 1 115 ? -20.104 5.242 26.045 1.00 73.81 115 ASP A CA 1
ATOM 940 C C . ASP A 1 115 ? -20.880 4.773 27.273 1.00 73.81 115 ASP A C 1
ATOM 942 O O . ASP A 1 115 ? -21.746 3.892 27.192 1.00 73.81 115 ASP A O 1
ATOM 946 N N . THR A 1 116 ? -20.577 5.363 28.425 1.00 83.75 116 THR A N 1
ATOM 947 C CA . THR A 1 116 ? -21.329 5.098 29.649 1.00 83.75 116 THR A CA 1
ATOM 948 C C . THR A 1 116 ? -22.811 5.340 29.355 1.00 83.75 116 THR A C 1
ATOM 950 O O . THR A 1 116 ? -23.158 6.203 28.546 1.00 83.75 116 THR A O 1
ATOM 953 N N . VAL A 1 117 ? -23.718 4.616 30.015 1.00 83.25 117 VAL A N 1
ATOM 954 C CA . VAL A 1 117 ? -25.172 4.777 29.808 1.00 83.25 117 VAL A CA 1
ATOM 955 C C . VAL A 1 117 ? -25.597 6.255 29.870 1.00 83.25 117 VAL A C 1
ATOM 957 O O . VAL A 1 117 ? -26.411 6.699 29.064 1.00 83.25 117 VAL A O 1
ATOM 960 N N . GLU A 1 118 ? -24.992 7.034 30.767 1.00 83.88 118 GLU A N 1
ATOM 961 C CA . GLU A 1 118 ? -25.219 8.477 30.893 1.00 83.88 118 GLU A CA 1
ATOM 962 C C . GLU A 1 118 ? -24.695 9.293 29.697 1.00 83.88 118 GLU A C 1
ATOM 964 O O . GLU A 1 118 ? -25.371 10.213 29.235 1.00 83.88 118 GLU A O 1
ATOM 969 N N . GLN A 1 119 ? -23.540 8.933 29.130 1.00 84.88 119 GLN A N 1
ATOM 970 C CA . GLN A 1 119 ? -23.010 9.562 27.914 1.00 84.88 119 GLN A CA 1
ATOM 971 C C . GLN A 1 119 ? -23.915 9.278 26.710 1.00 84.88 119 GLN A C 1
ATOM 973 O O . GLN A 1 119 ? -24.217 10.196 25.948 1.00 84.88 119 GLN A O 1
ATOM 978 N N . ARG A 1 120 ? -24.443 8.050 26.590 1.00 86.25 120 ARG A N 1
ATOM 979 C CA . ARG A 1 120 ? -25.418 7.702 25.543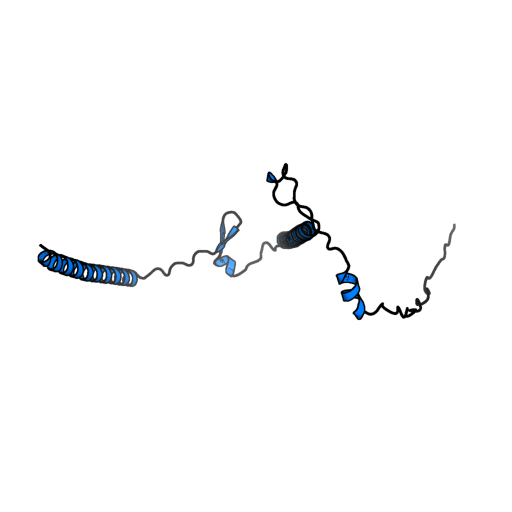 1.00 86.25 120 ARG A CA 1
ATOM 980 C C . ARG A 1 120 ? -26.689 8.542 25.642 1.00 86.25 120 ARG A C 1
ATOM 982 O O . ARG A 1 120 ? -27.072 9.174 24.661 1.00 86.25 120 ARG A O 1
ATOM 989 N N . LYS A 1 121 ? -27.288 8.635 26.834 1.00 88.31 121 LYS A N 1
ATOM 990 C CA . LYS A 1 121 ? -28.477 9.476 27.071 1.00 88.31 121 LYS A CA 1
ATOM 991 C C . LYS A 1 121 ? -28.213 10.950 26.755 1.00 88.31 121 LYS A C 1
ATOM 993 O O . LYS A 1 121 ? -29.061 11.619 26.171 1.00 88.31 121 LYS A O 1
ATOM 998 N N . LEU A 1 122 ? -27.040 11.474 27.119 1.00 91.19 122 LEU A N 1
ATOM 999 C CA . LEU A 1 122 ? -26.657 12.851 26.798 1.00 91.19 122 LEU A CA 1
ATOM 1000 C C . LEU A 1 122 ? -26.573 13.076 25.280 1.00 91.19 122 LEU A C 1
ATOM 1002 O O . LEU A 1 122 ? -27.062 14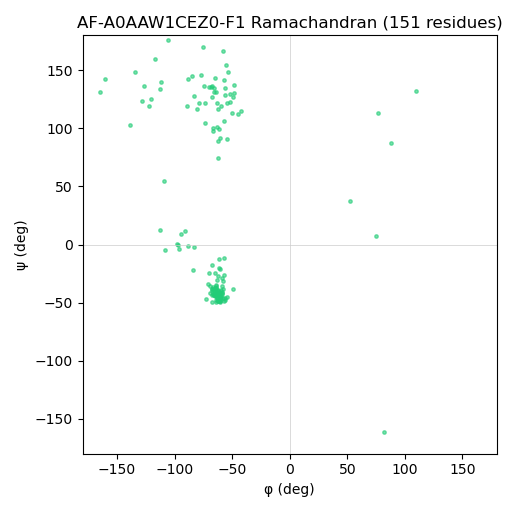.092 24.779 1.00 91.19 122 LEU A O 1
ATOM 1006 N N . MET A 1 123 ? -25.995 12.125 24.544 1.00 87.56 123 MET A N 1
ATOM 1007 C CA . MET A 1 123 ? -25.906 12.175 23.083 1.00 87.56 123 MET A CA 1
ATOM 1008 C C . MET A 1 123 ? -27.284 12.074 22.417 1.00 87.56 123 MET A C 1
ATOM 1010 O O . MET A 1 123 ? -27.584 12.849 21.507 1.00 87.56 123 MET A O 1
ATOM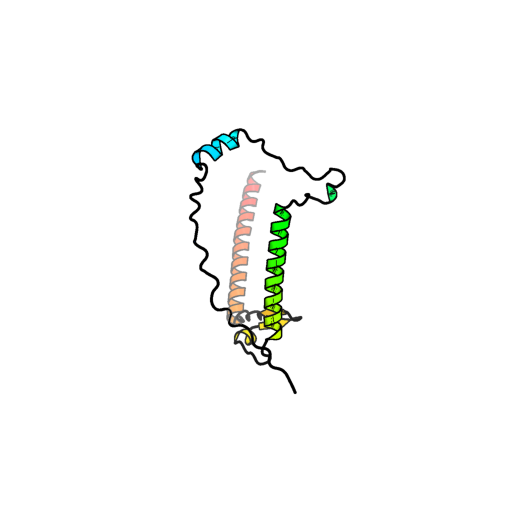 1014 N N . GLU A 1 124 ? -28.157 11.192 22.903 1.00 90.31 124 GLU A N 1
ATOM 1015 C CA . GLU A 1 124 ? -29.548 11.085 22.448 1.00 90.31 124 GLU A CA 1
ATOM 1016 C C . GLU A 1 124 ? -30.325 12.386 22.690 1.00 90.31 124 GLU A C 1
ATOM 1018 O O . GLU A 1 124 ? -30.952 12.913 21.768 1.00 90.31 124 GLU A O 1
ATOM 1023 N N . ASN A 1 125 ? -30.209 12.977 23.882 1.00 92.88 125 ASN A N 1
ATOM 1024 C CA . ASN A 1 125 ? -30.822 14.268 24.204 1.00 92.88 125 ASN A CA 1
ATOM 1025 C C . ASN A 1 125 ? -30.309 15.393 23.290 1.00 92.88 125 ASN A C 1
ATOM 1027 O O . ASN A 1 125 ? -31.088 16.224 22.809 1.00 92.88 125 ASN A O 1
ATOM 1031 N N . ARG A 1 126 ? -29.005 15.417 22.989 1.00 91.19 126 ARG A N 1
ATOM 1032 C CA . ARG A 1 126 ? -28.418 16.376 22.041 1.00 91.19 126 ARG A CA 1
ATOM 1033 C C . ARG A 1 126 ? -28.989 16.205 20.630 1.00 91.19 126 ARG A C 1
ATOM 1035 O O . ARG A 1 126 ? -29.270 17.195 19.957 1.00 91.19 126 ARG A O 1
ATOM 1042 N N . ASN A 1 127 ? -29.210 14.969 20.192 1.00 92.44 127 ASN A N 1
ATOM 1043 C CA . ASN A 1 127 ? -29.830 14.698 18.897 1.00 92.44 127 ASN A CA 1
ATOM 1044 C C . ASN A 1 127 ? -31.300 15.136 18.870 1.00 92.44 127 ASN A C 1
ATOM 1046 O O . ASN A 1 127 ? -31.722 15.799 17.923 1.00 92.44 127 ASN A O 1
ATOM 1050 N N . LEU A 1 128 ? -32.067 14.844 19.925 1.00 95.06 128 LEU A N 1
ATOM 1051 C CA . LEU A 1 128 ? -33.470 15.255 20.039 1.00 95.06 128 LEU A CA 1
ATOM 1052 C C . LEU A 1 128 ? -33.625 16.778 20.008 1.00 95.06 128 LEU A C 1
ATOM 1054 O O . LEU A 1 128 ? -34.445 17.306 19.255 1.00 95.06 128 LEU A O 1
ATOM 1058 N N . THR A 1 129 ? -32.803 17.493 20.776 1.00 95.38 129 THR A N 1
ATOM 1059 C CA . THR A 1 129 ? -32.805 18.965 20.795 1.00 95.38 129 THR A CA 1
ATOM 1060 C C . THR A 1 129 ? -32.428 19.556 19.436 1.00 95.38 129 THR A C 1
ATOM 1062 O O . THR A 1 129 ? -33.087 20.490 18.974 1.00 95.38 129 THR A O 1
ATOM 1065 N N . TYR A 1 130 ? -31.438 18.985 18.743 1.00 96.25 130 TYR A N 1
ATOM 1066 C CA . TYR A 1 130 ? -31.071 19.408 17.391 1.00 96.25 130 TYR A CA 1
ATOM 1067 C C . TYR A 1 130 ? -32.213 19.207 16.387 1.00 96.25 130 TYR A C 1
ATOM 1069 O O . TYR A 1 130 ? -32.536 20.122 15.626 1.00 96.25 130 TYR A O 1
ATOM 1077 N N . VAL A 1 131 ? -32.855 18.036 16.398 1.00 97.12 131 VAL A N 1
ATOM 1078 C CA . VAL A 1 131 ? -33.984 17.730 15.506 1.00 97.12 131 VAL A CA 1
ATOM 1079 C C . VAL A 1 131 ? -35.173 18.648 15.797 1.00 97.12 131 VAL A C 1
ATOM 1081 O O . VAL A 1 131 ? -35.759 19.196 14.864 1.00 97.12 131 VAL A O 1
ATOM 1084 N N . ALA A 1 132 ? -35.494 18.895 17.070 1.00 96.81 132 ALA A N 1
ATOM 1085 C CA . ALA A 1 132 ? -36.551 19.828 17.460 1.00 96.81 132 ALA A CA 1
ATOM 1086 C C . ALA A 1 132 ? -36.254 21.264 16.992 1.00 96.81 132 ALA A C 1
ATOM 1088 O O . ALA A 1 132 ? -37.117 21.928 16.413 1.00 96.81 132 ALA A O 1
ATOM 1089 N N . MET A 1 133 ? -35.014 21.731 17.163 1.00 97.06 133 MET A N 1
ATOM 1090 C CA . MET A 1 133 ? -34.572 23.030 16.653 1.00 97.06 133 MET A CA 1
ATOM 1091 C C . MET A 1 133 ? -34.705 23.103 15.125 1.00 97.06 133 MET A C 1
ATOM 1093 O O . MET A 1 133 ? -35.238 24.078 14.600 1.00 97.06 133 MET A O 1
ATOM 1097 N N . LYS A 1 134 ? -34.273 22.072 14.388 1.00 97.56 134 LYS A N 1
ATOM 1098 C CA . LYS A 1 134 ? -34.427 22.037 12.927 1.00 97.56 134 LYS A CA 1
ATOM 1099 C C . LYS A 1 134 ? -35.890 22.051 12.505 1.00 97.56 134 LYS A C 1
ATOM 1101 O O . LYS A 1 134 ? -36.237 22.828 11.622 1.00 97.56 134 LYS A O 1
ATOM 1106 N N . ARG A 1 135 ? -36.755 21.295 13.184 1.00 97.31 135 ARG A N 1
ATOM 1107 C CA . ARG A 1 135 ? -38.202 21.316 12.943 1.00 97.31 135 ARG A CA 1
ATOM 1108 C C . ARG A 1 135 ? -38.778 22.724 13.091 1.00 97.31 135 ARG A C 1
ATOM 1110 O O . ARG A 1 135 ? -39.492 23.163 12.202 1.00 97.31 135 ARG A O 1
ATOM 1117 N N . THR A 1 136 ? -38.447 23.449 14.163 1.00 97.38 136 THR A N 1
ATOM 1118 C CA . THR A 1 136 ? -38.976 24.814 14.366 1.00 97.38 136 THR A CA 1
ATOM 1119 C C . THR A 1 136 ? -38.476 25.807 13.318 1.00 97.38 136 THR A C 1
ATOM 1121 O O . THR A 1 136 ? -39.250 26.645 12.858 1.00 97.38 136 THR A O 1
ATOM 1124 N N . ILE A 1 137 ? -37.209 25.707 12.903 1.00 97.56 137 ILE A N 1
ATOM 1125 C CA . ILE A 1 137 ? -36.651 26.536 11.826 1.00 97.56 137 ILE A CA 1
ATOM 1126 C C . ILE A 1 137 ? -37.385 26.273 10.507 1.00 97.56 137 ILE A C 1
ATOM 1128 O O . ILE A 1 137 ? -37.791 27.225 9.841 1.00 97.56 137 ILE A O 1
ATOM 1132 N N . GLU A 1 138 ? -37.563 25.006 10.127 1.00 97.00 138 GLU A N 1
ATOM 1133 C CA . GLU A 1 138 ? -38.247 24.659 8.879 1.00 97.00 138 GLU A CA 1
ATOM 1134 C C . GLU A 1 138 ? -39.738 25.023 8.923 1.00 97.00 138 GLU A C 1
ATOM 1136 O O . GLU A 1 138 ? -40.237 25.597 7.960 1.00 97.00 138 GLU A O 1
ATOM 1141 N N . SER A 1 139 ? -40.434 24.819 10.048 1.00 96.81 139 SER A N 1
ATOM 1142 C CA . SER A 1 139 ? -41.827 25.267 10.211 1.00 96.81 139 SER A CA 1
ATOM 1143 C C . SER A 1 139 ? -41.978 26.777 10.002 1.00 96.81 139 SER A C 1
ATOM 1145 O O . SER A 1 139 ? -42.822 27.195 9.217 1.00 96.81 139 SER A O 1
ATOM 1147 N N . LYS A 1 140 ? -41.103 27.600 10.596 1.00 96.25 140 LYS A N 1
ATOM 1148 C CA . LYS A 1 140 ? -41.129 29.062 10.394 1.00 96.25 140 LYS A CA 1
ATOM 1149 C C . LYS A 1 140 ? -40.846 29.470 8.947 1.00 96.25 140 LYS A C 1
ATOM 1151 O O . LYS A 1 140 ? -41.395 30.457 8.460 1.00 96.25 140 LYS A O 1
ATOM 1156 N N . LYS A 1 141 ? -39.970 28.740 8.247 1.00 95.75 141 LYS A N 1
ATOM 1157 C CA . LYS A 1 141 ? -39.727 28.976 6.816 1.00 95.75 141 LYS A CA 1
ATOM 1158 C C . LYS A 1 141 ? -40.971 28.658 5.991 1.00 95.75 141 LYS A C 1
ATOM 1160 O O . LYS A 1 141 ? -41.304 29.447 5.113 1.00 95.75 141 LYS A O 1
ATOM 1165 N N . VAL A 1 142 ? -41.652 27.547 6.283 1.00 95.12 142 VAL A N 1
ATOM 1166 C CA . VAL A 1 142 ? -42.906 27.165 5.616 1.00 95.12 142 VAL A CA 1
ATOM 1167 C C . VAL A 1 142 ? -43.982 28.225 5.841 1.00 95.12 142 VAL A C 1
ATOM 1169 O O . VAL A 1 142 ? -44.551 28.700 4.865 1.00 95.12 142 VAL A O 1
ATOM 1172 N N . GLU A 1 143 ? -44.191 28.669 7.082 1.00 94.06 143 GLU A N 1
ATOM 1173 C CA . GLU A 1 143 ? -45.153 29.733 7.414 1.00 94.06 143 GLU A CA 1
ATOM 1174 C C . GLU A 1 143 ? -44.874 31.023 6.630 1.00 94.06 143 GLU A C 1
ATOM 1176 O O . GLU A 1 143 ? -45.779 31.593 6.026 1.00 94.06 143 G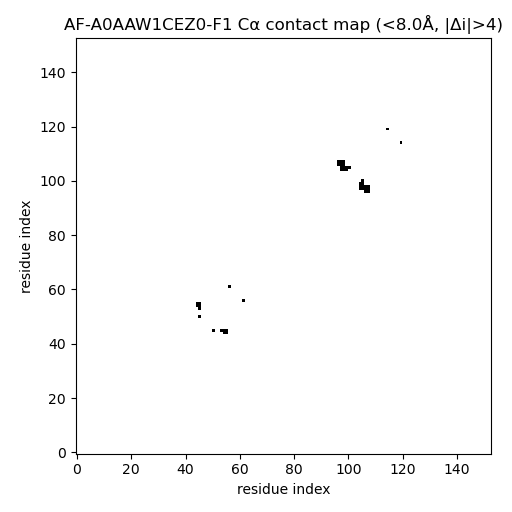LU A O 1
ATOM 1181 N N . LYS A 1 144 ? -43.606 31.455 6.566 1.00 92.19 144 LYS A N 1
ATOM 1182 C CA . LYS A 1 144 ? -43.205 32.650 5.807 1.00 92.19 144 LYS A CA 1
ATOM 1183 C C . LYS A 1 144 ? -43.431 32.500 4.297 1.00 92.19 144 LYS A C 1
ATOM 1185 O O . LYS A 1 144 ? -43.773 33.467 3.621 1.00 92.19 144 LYS A O 1
ATOM 1190 N N . LEU A 1 145 ? -43.205 31.307 3.747 1.00 92.06 145 LEU A N 1
ATOM 1191 C CA . LEU A 1 145 ? -43.468 31.032 2.332 1.00 92.06 145 LEU A CA 1
ATOM 1192 C C . LEU A 1 145 ? -44.973 31.022 2.040 1.00 92.06 145 LEU A C 1
ATOM 1194 O O . LEU A 1 145 ? -45.389 31.610 1.048 1.00 92.06 145 LEU A O 1
ATOM 1198 N N . GLN A 1 146 ? -45.785 30.430 2.920 1.00 90.19 146 GLN A N 1
ATOM 1199 C CA . GLN A 1 146 ? -47.247 30.434 2.811 1.00 90.19 146 GLN A CA 1
ATOM 1200 C C . GLN A 1 146 ? -47.828 31.849 2.926 1.00 90.19 146 GLN A C 1
ATOM 1202 O O . GLN A 1 146 ? -48.680 32.220 2.124 1.00 90.19 146 GLN A O 1
ATOM 1207 N N . SER A 1 147 ? -47.338 32.676 3.858 1.00 87.62 147 SER A N 1
ATOM 1208 C CA . SER A 1 147 ? -47.801 34.065 3.988 1.00 87.62 147 SER A CA 1
ATOM 1209 C C . SER A 1 147 ? -47.476 34.907 2.755 1.00 87.62 147 SER A C 1
ATOM 1211 O O . SER A 1 147 ? -48.278 35.743 2.358 1.00 87.62 147 SER A O 1
ATOM 1213 N N . ASN A 1 148 ? -46.311 34.688 2.139 1.00 83.19 148 ASN A N 1
ATOM 1214 C CA . ASN A 1 148 ? -45.946 35.365 0.895 1.00 83.19 148 ASN A CA 1
ATOM 1215 C C . ASN A 1 148 ? -46.766 34.860 -0.300 1.00 83.19 148 ASN A C 1
ATOM 1217 O O . ASN A 1 148 ? -47.067 35.645 -1.191 1.00 83.19 148 ASN A O 1
ATOM 1221 N N . LEU A 1 149 ? -47.122 33.572 -0.325 1.00 84.38 149 LEU A N 1
ATOM 1222 C CA . LEU A 1 149 ? -47.954 32.992 -1.380 1.00 84.38 149 LEU A CA 1
ATOM 1223 C C . LEU A 1 149 ? -49.351 33.627 -1.403 1.00 84.38 149 LEU A C 1
ATOM 1225 O O . LEU A 1 149 ? -49.830 33.979 -2.471 1.00 84.38 149 LEU A O 1
ATOM 1229 N N . HIS A 1 150 ? -49.946 33.870 -0.230 1.00 70.50 150 HIS A N 1
ATOM 1230 C CA . HIS A 1 150 ? -51.238 34.558 -0.106 1.00 70.50 150 HIS A CA 1
ATOM 1231 C C . HIS A 1 150 ? -51.256 36.005 -0.642 1.00 70.50 150 HIS A C 1
ATOM 1233 O O . HIS A 1 150 ? -52.332 36.576 -0.762 1.00 70.50 150 HIS A O 1
ATOM 1239 N N . LEU A 1 151 ? -50.099 36.613 -0.939 1.00 65.31 151 LEU A N 1
ATOM 1240 C CA . LEU A 1 151 ? -49.989 37.964 -1.514 1.00 65.31 151 LEU A CA 1
ATOM 1241 C C . LEU A 1 151 ? -49.818 37.963 -3.046 1.00 65.31 151 LEU A C 1
ATOM 1243 O O . LEU A 1 151 ? -49.647 39.032 -3.630 1.00 65.31 151 LEU A O 1
ATOM 1247 N N . ILE A 1 152 ? -49.781 36.784 -3.679 1.00 63.69 152 ILE A N 1
ATOM 1248 C CA . ILE A 1 152 ? -49.557 36.606 -5.126 1.00 63.69 152 ILE A CA 1
ATOM 1249 C C . ILE A 1 152 ? -50.845 36.155 -5.856 1.00 63.69 152 ILE A C 1
ATOM 1251 O O . ILE A 1 152 ? -50.849 36.124 -7.086 1.00 63.69 152 ILE A O 1
ATOM 1255 N N . ASP A 1 153 ? -51.933 35.887 -5.123 1.00 48.69 153 ASP A N 1
ATOM 1256 C CA . ASP A 1 153 ? -53.285 35.661 -5.671 1.00 48.69 153 ASP A CA 1
ATOM 1257 C C . ASP A 1 153 ? -54.083 36.969 -5.825 1.00 48.69 153 ASP A C 1
ATOM 1259 O O . ASP A 1 153 ? -54.030 37.819 -4.902 1.00 48.69 153 ASP A O 1
#

pLDDT: mean 81.65, std 19.09, range [39.53, 98.56]

Radius of gyration: 40.5 Å; Cα contacts (8 Å, |Δi|>4): 21; chains: 1; bounding box: 111×85×71 Å

Nearest PDB structures (foldseek):
  7mq9-assembly1_SY  TM=8.666E-01  e=8.837E-10  Homo sapiens
  6rxt-assembly1_UK  TM=7.861E-01  e=1.614E-06  Thermochaetoides thermophila
  7ajt-assembly1_UK  TM=8.527E-01  e=2.357E-04  Saccharomyces cerevisiae S288C
  7d5s-assembly1_5D  TM=8.239E-01  e=5.725E-04  Saccharomyces cerevisiae S288C

Solvent-accessible surface area (backbone atoms only — not comparable to full-atom values): 10016 Å² total; per-residue (Å²): 134,85,81,90,80,86,87,77,88,84,78,86,79,78,83,79,78,80,77,79,73,81,69,80,67,78,61,80,78,53,57,61,68,63,49,71,77,51,83,82,85,78,86,81,81,57,58,74,97,50,46,90,77,47,82,66,80,47,76,68,54,49,48,56,53,52,51,52,52,52,51,53,52,54,51,52,54,51,52,51,52,51,64,71,68,56,65,91,85,70,82,58,82,65,59,79,53,33,45,75,56,97,89,40,85,40,72,54,77,72,77,70,79,77,65,51,73,68,54,48,52,52,53,51,51,52,50,51,52,50,51,53,51,51,51,53,55,51,52,54,52,49,52,54,51,52,59,55,50,69,71,74,113

Mean predicted aligned error: 16.41 Å

Secondary structure (DSSP, 8-state):
---------------------------TTSHHHHHHTSPPPPPPPPPGGGGGG-S---HHHHHHHHHHHHHHHHHHHHHHHHHHT--TT---THHHHEEEETTEEEEPPPPP----HHHHHHHHHHHHHHHHHHHHHHHHHHHHHHHHHTT--

Foldseek 3Di:
DDDDDDDDDPDDDDPDPPPPPPPPPPDPVCPVVVCVPDDDDDDDFDDPVCCVVPTDDDPVNVVVVVVVVVVVVVVVVVVVVCVVPDDPPDDDPQPVQWDQDPNDIDGHDDPPPPQDPVSVVVVVVVVVVVVVVVVVVVVVVVVVVVVVVVVVD

InterPro domains:
  IPR007144 Small-subunit processome, Utp11 [PF03998] (38-153)
  IPR007144 Small-subunit processome, Utp11 [PTHR12838] (27-153)